Protein AF-A0A7K4CYX1-F1 (afdb_monomer)

Secondary structure (DSSP, 8-state):
--HHHHHHHHHHHT---TT---EEEEESSSSEEEE--BTTB--SSGGG--EEEESEEE-------TTPPBPSS-THHHHHHHHH---EEEEETT-HHHHHHHHHH---SSEEEE---

pLDDT: mean 71.68, std 12.9, range [46.84, 86.69]

Structure (mmCIF, N/CA/C/O backbone):
data_AF-A0A7K4CYX1-F1
#
_entry.id   AF-A0A7K4CYX1-F1
#
loop_
_atom_site.group_PDB
_atom_site.id
_atom_site.type_symbol
_atom_site.label_atom_id
_atom_site.label_alt_id
_atom_site.label_comp_id
_atom_site.label_asym_id
_atom_site.label_entity_id
_atom_site.label_seq_id
_atom_site.pdbx_PDB_ins_code
_atom_site.Cartn_x
_atom_site.Cartn_y
_atom_site.Cartn_z
_atom_site.occupancy
_atom_site.B_iso_or_equiv
_atom_site.auth_seq_id
_atom_site.auth_comp_id
_atom_site.auth_asym_id
_atom_site.auth_atom_id
_atom_site.pdbx_PDB_model_num
ATOM 1 N N . MET A 1 1 ? 6.826 16.654 -6.140 1.00 47.06 1 MET A N 1
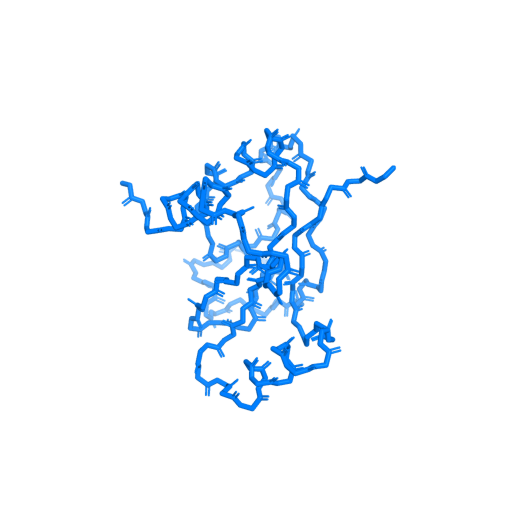ATOM 2 C CA . MET A 1 1 ? 6.098 16.003 -5.034 1.00 47.06 1 MET A CA 1
ATOM 3 C C . MET A 1 1 ? 5.031 15.119 -5.644 1.00 47.06 1 MET A C 1
ATOM 5 O O . MET A 1 1 ? 4.266 15.594 -6.473 1.00 47.06 1 MET A O 1
ATOM 9 N N . THR A 1 2 ? 5.061 13.834 -5.334 1.00 62.41 2 THR A N 1
ATOM 10 C CA . THR A 1 2 ? 4.100 12.827 -5.799 1.00 62.41 2 THR A CA 1
ATOM 11 C C . THR A 1 2 ? 2.917 12.756 -4.836 1.00 62.41 2 THR A C 1
ATOM 13 O O . THR A 1 2 ? 3.040 13.091 -3.663 1.00 62.41 2 THR A O 1
ATOM 16 N N . SER A 1 3 ? 1.758 12.328 -5.335 1.00 78.44 3 SER A N 1
ATOM 17 C CA . SER A 1 3 ? 0.518 12.244 -4.549 1.00 78.44 3 SER A CA 1
ATOM 18 C C . SER A 1 3 ? 0.605 11.273 -3.360 1.00 78.44 3 SER A C 1
ATOM 20 O O . SER A 1 3 ? -0.175 11.401 -2.419 1.00 78.44 3 SER A O 1
ATOM 22 N N . ASP A 1 4 ? 1.520 10.299 -3.386 1.00 83.06 4 ASP A N 1
ATOM 23 C CA . ASP A 1 4 ? 1.488 9.155 -2.465 1.00 83.06 4 ASP A CA 1
ATOM 24 C C . ASP A 1 4 ? 1.983 9.499 -1.066 1.00 83.06 4 ASP A C 1
ATOM 26 O O . ASP A 1 4 ? 1.274 9.239 -0.099 1.00 83.06 4 ASP A O 1
ATOM 30 N N . SER A 1 5 ? 3.151 10.134 -0.954 1.00 82.38 5 SER A N 1
ATOM 31 C CA . SER A 1 5 ? 3.707 10.586 0.328 1.00 82.38 5 SER A CA 1
ATOM 32 C C . SER A 1 5 ? 2.786 11.556 1.068 1.00 82.38 5 SER A C 1
ATOM 34 O O . SER A 1 5 ? 2.629 11.442 2.282 1.00 82.38 5 SER A O 1
ATOM 36 N N . ILE A 1 6 ? 2.112 12.460 0.348 1.00 84.00 6 ILE A N 1
ATOM 37 C CA . ILE A 1 6 ? 1.112 13.366 0.938 1.00 84.00 6 ILE A CA 1
ATOM 38 C C . ILE A 1 6 ? -0.112 12.576 1.414 1.00 84.00 6 ILE A C 1
ATOM 40 O O . ILE A 1 6 ? -0.565 12.776 2.538 1.00 84.00 6 ILE A O 1
ATOM 44 N N . THR A 1 7 ? -0.625 11.657 0.589 1.00 85.31 7 THR A N 1
ATOM 45 C CA . THR A 1 7 ? -1.778 10.810 0.946 1.00 85.31 7 THR A CA 1
ATOM 46 C C . THR A 1 7 ? -1.477 9.971 2.181 1.00 85.31 7 THR A C 1
ATOM 48 O O . THR A 1 7 ? -2.305 9.891 3.080 1.00 85.31 7 THR A O 1
ATOM 51 N N . TYR A 1 8 ? -0.286 9.379 2.251 1.00 85.81 8 TYR A N 1
ATOM 52 C CA . TYR A 1 8 ? 0.149 8.591 3.395 1.00 85.81 8 TYR A CA 1
ATOM 53 C C . TYR A 1 8 ? 0.279 9.447 4.656 1.00 85.81 8 TYR A C 1
ATOM 55 O O . TYR A 1 8 ? -0.313 9.106 5.674 1.00 85.81 8 TYR A O 1
ATOM 63 N N . ALA A 1 9 ? 0.994 10.576 4.590 1.00 83.94 9 ALA A N 1
ATOM 64 C CA . ALA A 1 9 ? 1.166 11.462 5.741 1.00 83.94 9 ALA A CA 1
ATOM 65 C C . ALA A 1 9 ? -0.183 11.978 6.263 1.00 83.94 9 ALA A C 1
ATOM 67 O O . ALA A 1 9 ? -0.416 11.993 7.470 1.00 83.94 9 ALA A O 1
ATOM 68 N N . LEU A 1 10 ? -1.096 12.333 5.355 1.00 85.31 10 LEU A N 1
ATOM 69 C CA . LEU A 1 10 ? -2.446 12.743 5.715 1.00 85.31 10 LEU A CA 1
ATOM 70 C C . LEU A 1 10 ? -3.243 11.580 6.315 1.00 85.31 10 LEU A C 1
ATOM 72 O O . LEU A 1 10 ? -3.901 11.773 7.325 1.00 85.31 10 LEU A O 1
ATOM 76 N N . ALA A 1 11 ? -3.165 10.377 5.746 1.00 83.44 11 ALA A N 1
ATOM 77 C CA . ALA A 1 11 ? -3.863 9.208 6.275 1.00 83.44 11 ALA A CA 1
ATOM 78 C C . ALA A 1 11 ? -3.371 8.824 7.678 1.00 83.44 11 ALA A C 1
ATOM 80 O O . ALA A 1 11 ? -4.188 8.487 8.526 1.00 83.44 11 ALA A O 1
ATOM 81 N N . VAL A 1 12 ? -2.064 8.935 7.945 1.00 81.25 12 VAL A N 1
ATOM 82 C CA . VAL A 1 12 ? -1.501 8.767 9.292 1.00 81.25 12 VAL A CA 1
ATOM 83 C C . VAL A 1 12 ? -1.998 9.868 10.232 1.00 81.25 12 VAL A C 1
ATOM 85 O O . VAL A 1 12 ? -2.436 9.571 11.338 1.00 81.25 12 VAL A O 1
ATOM 88 N N . ALA A 1 13 ? -1.965 11.132 9.803 1.00 77.31 13 ALA A N 1
ATOM 89 C CA . ALA A 1 13 ? -2.410 12.259 10.626 1.00 77.31 13 ALA A CA 1
ATOM 90 C C . ALA A 1 13 ? -3.921 12.226 10.921 1.00 77.31 13 ALA A C 1
ATOM 92 O O . ALA A 1 13 ? -4.355 12.653 11.987 1.00 77.31 13 ALA A O 1
ATOM 93 N N . LEU A 1 14 ? -4.716 11.711 9.980 1.00 76.06 14 LEU A N 1
ATOM 94 C CA . LEU A 1 14 ? -6.163 11.541 10.088 1.00 76.06 14 LEU A CA 1
ATOM 95 C C . LEU A 1 14 ? -6.568 10.209 10.731 1.00 76.06 14 LEU A C 1
ATOM 97 O O . LEU A 1 14 ? -7.769 9.964 10.834 1.00 76.06 14 LEU A O 1
ATOM 101 N N . ALA A 1 15 ? -5.623 9.359 11.154 1.00 64.81 15 ALA A N 1
ATOM 102 C CA . ALA A 1 15 ? -5.869 8.038 11.745 1.00 64.81 15 ALA A CA 1
ATOM 103 C C . ALA A 1 15 ? -6.501 8.102 13.156 1.00 64.81 15 ALA A C 1
ATOM 105 O O . ALA A 1 15 ? -6.042 7.461 14.099 1.00 64.81 15 ALA A O 1
ATOM 106 N N . CYS A 1 16 ? -7.590 8.857 13.285 1.00 52.31 16 CYS A N 1
ATOM 107 C CA . CYS A 1 16 ? -8.479 8.920 14.434 1.00 52.31 16 CYS A CA 1
ATOM 108 C C . CYS A 1 16 ? -9.724 8.026 14.275 1.00 52.31 16 CYS A C 1
ATOM 110 O O . CYS A 1 16 ? -10.594 8.084 15.141 1.00 52.31 16 CYS A O 1
ATOM 112 N N . ASP A 1 17 ? -9.836 7.201 13.223 1.00 55.69 17 ASP A N 1
ATOM 113 C CA . ASP A 1 17 ? -10.957 6.260 13.084 1.00 55.69 17 ASP A CA 1
ATOM 114 C C . ASP A 1 17 ? -10.526 4.795 13.317 1.00 55.69 17 ASP A C 1
ATOM 116 O O . ASP A 1 17 ? -9.926 4.170 12.433 1.00 55.69 17 ASP A O 1
ATOM 120 N N . PRO A 1 18 ? -10.836 4.205 14.488 1.00 58.00 18 PRO A N 1
ATOM 121 C CA . PRO A 1 18 ? -10.544 2.802 14.775 1.00 58.00 18 PRO A CA 1
ATOM 122 C C . PRO A 1 18 ? -11.308 1.815 13.874 1.00 58.00 18 PRO A C 1
ATOM 124 O O . PRO A 1 18 ? -10.936 0.641 13.829 1.00 58.00 18 PRO A O 1
ATOM 127 N N . ALA A 1 19 ? -12.340 2.253 13.138 1.00 52.75 19 ALA A N 1
ATOM 128 C CA . ALA A 1 19 ? -13.068 1.412 12.187 1.00 52.75 19 ALA A CA 1
ATOM 129 C C . ALA A 1 19 ? -12.288 1.167 10.883 1.00 52.75 19 ALA A C 1
ATOM 131 O O . ALA A 1 19 ? -12.511 0.154 10.219 1.00 52.75 19 ALA A O 1
ATOM 132 N N . PHE A 1 20 ? -11.346 2.049 10.530 1.00 56.59 20 PHE A N 1
ATOM 133 C CA . PHE A 1 20 ? -10.543 1.942 9.309 1.00 56.59 20 PHE A CA 1
ATOM 134 C C . PHE A 1 20 ? -9.045 2.174 9.576 1.00 56.59 20 PHE A C 1
ATOM 136 O O . PHE A 1 20 ? -8.456 3.142 9.097 1.00 56.59 20 PHE A O 1
ATOM 143 N N . PRO A 1 21 ? -8.360 1.244 10.268 1.00 65.69 21 PRO A N 1
ATOM 144 C CA . PRO A 1 21 ? -6.952 1.398 10.646 1.00 65.69 21 PRO A CA 1
ATOM 145 C C . PRO A 1 21 ? -5.970 1.152 9.480 1.00 65.69 21 PRO A C 1
ATOM 147 O O . PRO A 1 21 ? -4.826 0.763 9.701 1.00 65.69 21 PRO A O 1
ATOM 150 N N . ARG A 1 22 ? -6.409 1.260 8.218 1.00 75.06 22 ARG A N 1
ATOM 151 C CA . ARG A 1 22 ? -5.659 0.776 7.047 1.00 75.06 22 ARG A CA 1
ATOM 152 C C . ARG A 1 22 ? -5.461 1.87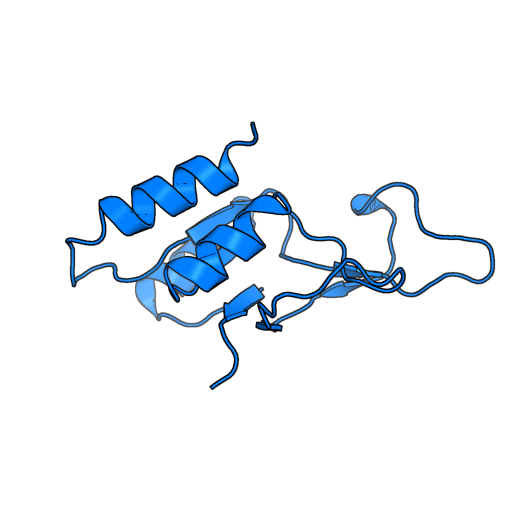0 6.008 1.00 75.06 22 ARG A C 1
ATOM 154 O O . ARG A 1 22 ? -6.426 2.391 5.462 1.00 75.06 22 ARG A O 1
ATOM 161 N N . ILE A 1 23 ? -4.205 2.120 5.648 1.00 82.69 23 ILE A N 1
ATOM 162 C CA . ILE A 1 23 ? -3.846 3.031 4.558 1.00 82.69 23 ILE A CA 1
ATOM 163 C C . ILE A 1 23 ? -3.828 2.250 3.239 1.00 82.69 23 ILE A C 1
ATOM 165 O O . ILE A 1 23 ? -3.090 1.272 3.098 1.00 82.69 23 ILE A O 1
ATOM 169 N N . ILE A 1 24 ? -4.634 2.669 2.261 1.00 84.19 24 ILE A N 1
ATOM 170 C CA . ILE A 1 24 ? -4.761 2.000 0.957 1.00 84.19 24 ILE A CA 1
ATOM 171 C C . ILE A 1 24 ? -4.346 2.966 -0.152 1.00 84.19 24 ILE A C 1
ATOM 173 O O . ILE A 1 24 ? -4.949 4.019 -0.336 1.00 84.19 24 ILE A O 1
ATOM 177 N N . LEU A 1 25 ? -3.337 2.578 -0.929 1.00 86.38 25 LEU A N 1
ATOM 178 C CA . LEU A 1 25 ? -2.896 3.279 -2.127 1.00 86.38 25 LEU A CA 1
ATOM 179 C C . LEU A 1 25 ? -3.496 2.609 -3.364 1.00 86.38 25 LEU A C 1
ATOM 181 O O . LEU A 1 25 ? -3.137 1.487 -3.733 1.00 86.38 25 LEU A O 1
ATOM 185 N N . LEU A 1 26 ? -4.399 3.328 -4.023 1.00 86.38 26 LEU A N 1
ATOM 186 C CA . LEU A 1 26 ? -5.011 2.916 -5.279 1.00 86.38 26 LEU A CA 1
ATOM 187 C C . LEU A 1 26 ? -4.078 3.237 -6.455 1.00 86.38 26 LEU A C 1
ATOM 189 O O . LEU A 1 26 ? -3.732 4.394 -6.690 1.00 86.38 26 LEU A O 1
ATOM 193 N N . LYS A 1 27 ? -3.665 2.209 -7.200 1.00 86.69 27 LYS A N 1
ATOM 194 C CA . LYS A 1 27 ? -2.708 2.287 -8.318 1.00 86.69 27 LYS A CA 1
ATOM 195 C C . LYS A 1 27 ? -3.282 1.674 -9.587 1.00 86.69 27 LYS A C 1
ATOM 197 O O . LYS A 1 27 ? -4.252 0.937 -9.531 1.00 86.69 27 LYS A O 1
ATOM 202 N N . ASP A 1 28 ? -2.703 1.969 -10.744 1.00 85.31 28 ASP A N 1
ATOM 203 C CA . ASP A 1 28 ? -3.078 1.337 -12.018 1.00 85.31 28 ASP A CA 1
ATOM 204 C C . ASP A 1 28 ? -2.322 0.016 -12.279 1.00 85.31 28 ASP A C 1
ATOM 206 O O . ASP A 1 28 ? -2.412 -0.556 -13.367 1.00 85.31 28 ASP A O 1
ATOM 210 N N . VAL A 1 29 ? -1.590 -0.473 -11.272 1.00 81.75 29 VAL A N 1
ATOM 211 C CA . VAL A 1 29 ? -0.817 -1.719 -11.279 1.00 81.75 29 VAL A CA 1
ATOM 212 C C . VAL A 1 29 ? -1.173 -2.593 -10.078 1.00 81.75 29 VAL A C 1
ATOM 214 O O . VAL A 1 29 ? -1.586 -2.096 -9.033 1.00 81.75 29 VAL A O 1
ATOM 217 N N . ASP A 1 30 ? -0.944 -3.900 -10.204 1.00 78.56 30 ASP A N 1
ATOM 218 C CA . ASP A 1 30 ? -1.248 -4.902 -9.169 1.00 78.56 30 ASP A CA 1
ATOM 219 C C . ASP A 1 30 ? -0.255 -4.914 -7.988 1.00 78.56 30 ASP A C 1
ATOM 221 O O . ASP A 1 30 ? -0.334 -5.786 -7.132 1.00 78.56 30 ASP A O 1
ATOM 225 N N . GLY A 1 31 ? 0.699 -3.982 -7.919 1.00 80.38 31 GLY A N 1
ATOM 226 C CA . GLY A 1 31 ? 1.648 -3.873 -6.809 1.00 80.38 31 GLY A CA 1
ATOM 227 C C . GLY A 1 31 ? 3.084 -3.624 -7.258 1.00 80.38 31 GLY A C 1
ATOM 228 O O . GLY A 1 31 ? 3.338 -3.165 -8.371 1.00 80.38 31 GLY A O 1
ATOM 229 N N . ALA A 1 32 ? 4.035 -3.915 -6.370 1.00 78.94 32 ALA A N 1
ATOM 230 C CA . ALA A 1 32 ? 5.456 -3.834 -6.690 1.00 78.94 32 ALA A CA 1
ATOM 231 C C . ALA A 1 32 ? 5.915 -5.070 -7.472 1.00 78.94 32 ALA A C 1
ATOM 233 O O . ALA A 1 32 ? 5.479 -6.194 -7.210 1.00 78.94 32 ALA A O 1
ATOM 234 N N . LEU A 1 33 ? 6.835 -4.863 -8.413 1.00 74.94 33 LEU A N 1
ATOM 235 C CA . LEU A 1 33 ? 7.368 -5.921 -9.266 1.00 74.94 33 LEU A CA 1
ATOM 236 C C . LEU A 1 33 ? 8.850 -6.116 -8.984 1.00 74.94 33 LEU A C 1
ATOM 238 O O . LEU A 1 33 ? 9.644 -5.185 -9.097 1.00 74.94 33 LEU A O 1
ATOM 242 N N . ARG A 1 34 ? 9.251 -7.350 -8.673 1.00 74.81 34 ARG A N 1
ATOM 243 C CA . ARG A 1 34 ? 10.658 -7.736 -8.724 1.00 74.81 34 ARG A CA 1
ATOM 244 C C . ARG A 1 34 ? 10.995 -8.079 -10.163 1.00 74.81 34 ARG A C 1
ATOM 246 O O . ARG A 1 34 ? 10.569 -9.114 -10.673 1.00 74.81 34 ARG A O 1
ATOM 253 N N . VAL A 1 35 ? 11.738 -7.194 -10.806 1.00 69.56 35 VAL A N 1
ATOM 254 C CA . VAL A 1 35 ? 12.206 -7.389 -12.173 1.00 69.56 35 VAL A CA 1
ATOM 255 C C . VAL A 1 35 ? 13.404 -8.329 -12.160 1.00 69.56 35 VAL A C 1
ATOM 257 O O . VAL A 1 35 ? 14.378 -8.086 -11.449 1.00 69.56 35 VAL A O 1
ATOM 260 N N . HIS A 1 36 ? 13.345 -9.398 -12.952 1.00 61.59 36 HIS A N 1
ATOM 261 C CA . HIS A 1 36 ? 14.514 -10.242 -13.182 1.00 61.59 36 HIS A CA 1
ATOM 262 C C . HIS A 1 36 ? 15.387 -9.575 -14.239 1.00 61.59 36 HIS A C 1
ATOM 264 O O . HIS A 1 36 ? 14.884 -9.175 -15.289 1.00 61.59 36 HIS A O 1
ATOM 270 N N . ALA A 1 37 ? 16.687 -9.434 -13.972 1.00 54.91 37 ALA A N 1
ATOM 271 C CA . ALA A 1 37 ? 17.616 -8.918 -14.967 1.00 54.91 37 ALA A CA 1
ATOM 272 C C . ALA A 1 37 ? 17.598 -9.846 -16.192 1.00 54.91 37 ALA A C 1
ATOM 274 O O . ALA A 1 37 ? 18.043 -10.992 -16.127 1.00 54.91 37 ALA A O 1
ATOM 275 N N . THR A 1 38 ? 17.072 -9.371 -17.318 1.00 52.31 38 THR A N 1
ATOM 276 C CA . THR A 1 38 ? 17.262 -10.050 -18.599 1.00 52.31 38 THR A CA 1
ATOM 277 C C . THR A 1 38 ? 18.724 -9.908 -19.010 1.00 52.31 38 THR A C 1
ATOM 279 O O . THR A 1 38 ? 19.313 -8.838 -18.841 1.00 52.31 38 THR A O 1
ATOM 282 N N . ARG A 1 39 ? 19.327 -10.982 -19.541 1.00 46.84 39 ARG A N 1
ATOM 283 C CA . ARG A 1 39 ? 20.689 -10.986 -20.105 1.00 46.84 39 ARG A CA 1
ATOM 284 C C . ARG A 1 39 ? 20.752 -9.888 -21.188 1.00 46.84 39 ARG A C 1
ATOM 286 O O . ARG A 1 39 ? 20.264 -10.106 -22.288 1.00 46.84 39 ARG A O 1
ATOM 293 N N . GLY A 1 40 ? 21.244 -8.691 -20.847 1.00 50.56 40 GLY A N 1
ATOM 294 C CA . GLY A 1 40 ? 21.267 -7.524 -21.746 1.00 50.56 40 GLY A CA 1
ATOM 295 C C . GLY A 1 40 ? 20.772 -6.181 -21.181 1.00 50.56 40 GLY A C 1
ATOM 296 O O . GLY A 1 40 ? 20.946 -5.173 -21.857 1.00 50.56 40 GLY A O 1
ATOM 297 N N . GLY A 1 41 ? 20.210 -6.113 -19.966 1.00 52.91 41 GLY A N 1
ATOM 298 C CA . GLY A 1 41 ? 19.925 -4.826 -19.305 1.00 52.91 41 GLY A CA 1
ATOM 299 C C . GLY A 1 41 ? 18.645 -4.779 -18.466 1.00 52.91 41 GLY A C 1
ATOM 300 O O . GLY A 1 41 ? 17.806 -5.679 -18.533 1.00 52.91 41 GLY A O 1
ATOM 301 N N . LEU A 1 42 ? 18.519 -3.712 -17.665 1.00 51.28 42 LEU A N 1
ATOM 302 C CA . LEU A 1 42 ? 17.325 -3.382 -16.877 1.00 51.28 42 LEU A CA 1
ATOM 303 C C . LEU A 1 42 ? 16.221 -2.837 -17.807 1.00 51.28 42 LEU A C 1
ATOM 305 O O . LEU A 1 42 ? 16.501 -1.950 -18.618 1.00 51.28 42 LEU A O 1
ATOM 309 N N . PRO A 1 43 ? 14.972 -3.325 -17.719 1.00 49.28 43 PRO A N 1
ATOM 310 C CA . PRO A 1 43 ? 13.879 -2.813 -18.536 1.00 49.28 43 PRO A CA 1
ATOM 311 C C . PRO A 1 43 ? 13.599 -1.340 -18.218 1.00 49.28 43 PRO A C 1
ATOM 313 O O . PRO A 1 43 ? 13.527 -0.929 -17.063 1.00 49.28 43 PRO A O 1
ATOM 316 N N . ARG A 1 44 ? 13.424 -0.542 -19.277 1.00 48.09 44 ARG A N 1
ATOM 317 C CA . ARG A 1 44 ? 13.242 0.919 -19.207 1.00 48.09 44 ARG A CA 1
ATOM 318 C C . ARG A 1 44 ? 11.867 1.357 -18.677 1.00 48.09 44 ARG A C 1
ATOM 320 O O . ARG A 1 44 ? 11.688 2.540 -18.402 1.00 48.09 44 ARG A O 1
ATOM 327 N N . ARG A 1 45 ? 10.888 0.447 -18.567 1.00 47.12 45 ARG A N 1
ATOM 328 C CA . ARG A 1 45 ? 9.515 0.717 -18.094 1.00 47.12 45 ARG A CA 1
ATOM 329 C C . ARG A 1 45 ? 8.962 -0.487 -17.329 1.00 47.12 45 ARG A C 1
ATOM 331 O O . ARG A 1 45 ? 9.149 -1.620 -17.765 1.00 47.12 45 ARG A O 1
ATOM 338 N N . SER A 1 46 ? 8.232 -0.249 -16.232 1.00 49.62 46 SER A N 1
ATOM 339 C CA . SER A 1 46 ? 7.639 -1.328 -15.415 1.00 49.62 46 SER A CA 1
ATOM 340 C C . SER A 1 46 ? 6.638 -2.191 -16.195 1.00 49.62 46 SER A C 1
ATOM 342 O O . SER A 1 46 ? 6.504 -3.374 -15.904 1.00 49.62 46 SER A O 1
ATOM 344 N N . ARG A 1 47 ? 5.991 -1.619 -17.224 1.00 50.66 47 ARG A N 1
ATOM 345 C CA . ARG A 1 47 ? 5.025 -2.309 -18.096 1.00 50.66 47 ARG A CA 1
ATOM 346 C C . ARG A 1 47 ? 5.641 -3.416 -18.955 1.00 50.66 47 ARG A C 1
ATOM 348 O O . ARG A 1 47 ? 4.945 -4.370 -19.275 1.00 50.66 47 ARG A O 1
ATOM 355 N N . ASP A 1 48 ? 6.925 -3.292 -19.287 1.00 48.69 48 ASP A N 1
ATOM 356 C CA . ASP A 1 48 ? 7.643 -4.216 -20.178 1.00 48.69 48 ASP A CA 1
ATOM 357 C C . ASP A 1 48 ? 8.485 -5.241 -19.399 1.00 48.69 48 ASP A C 1
ATOM 359 O O . ASP A 1 48 ? 9.092 -6.150 -19.970 1.00 48.69 48 ASP A O 1
ATOM 363 N N . ALA A 1 49 ? 8.546 -5.103 -18.074 1.00 54.12 49 ALA A N 1
ATOM 364 C CA . ALA A 1 49 ? 9.340 -5.963 -17.224 1.00 54.12 49 ALA A CA 1
ATOM 365 C C . ALA A 1 49 ? 8.608 -7.286 -16.954 1.00 54.12 49 ALA A C 1
ATOM 367 O O . ALA A 1 49 ? 7.607 -7.325 -16.239 1.00 54.12 49 ALA A O 1
ATOM 368 N N . ARG A 1 50 ? 9.150 -8.405 -17.456 1.00 60.22 50 ARG A N 1
ATOM 369 C CA . ARG A 1 50 ? 8.800 -9.730 -16.920 1.00 60.22 50 ARG A CA 1
ATOM 370 C C . ARG A 1 50 ? 9.307 -9.797 -15.479 1.00 60.22 50 ARG A C 1
ATOM 372 O O . ARG A 1 50 ? 10.499 -9.969 -15.233 1.00 60.22 50 ARG A O 1
ATOM 379 N N . GLY A 1 51 ? 8.399 -9.601 -14.532 1.00 66.62 51 GLY A N 1
ATOM 380 C CA . GLY A 1 51 ? 8.702 -9.543 -13.109 1.00 66.62 51 GLY A CA 1
ATOM 381 C C . GLY A 1 51 ? 7.770 -10.421 -12.292 1.00 66.62 51 GLY A C 1
ATOM 382 O O . GLY A 1 51 ? 6.694 -10.816 -12.737 1.00 66.62 51 GLY A O 1
ATOM 383 N N . THR A 1 52 ? 8.192 -10.736 -11.076 1.00 73.06 52 THR A N 1
ATOM 384 C CA . THR A 1 52 ? 7.351 -11.435 -10.103 1.00 73.06 52 THR A CA 1
ATOM 385 C C . THR A 1 52 ? 6.717 -10.404 -9.177 1.00 73.06 52 THR A C 1
ATOM 387 O O . THR A 1 52 ? 7.423 -9.555 -8.629 1.00 73.06 52 THR A O 1
ATOM 390 N N . LEU A 1 53 ? 5.395 -10.474 -8.996 1.00 74.50 53 LEU A N 1
ATOM 391 C CA . LEU A 1 53 ? 4.685 -9.638 -8.027 1.00 74.50 53 LEU A CA 1
ATOM 392 C C . LEU A 1 53 ? 5.245 -9.863 -6.622 1.00 74.50 53 LEU A C 1
ATOM 394 O O . LEU A 1 53 ? 5.365 -10.995 -6.147 1.00 74.50 53 LEU A O 1
ATOM 398 N N . VAL A 1 54 ? 5.585 -8.766 -5.954 1.00 78.25 54 VAL A N 1
ATOM 399 C CA . VAL A 1 54 ? 6.051 -8.776 -4.572 1.00 78.25 54 VAL A CA 1
ATOM 400 C C . VAL A 1 54 ? 4.831 -8.695 -3.668 1.00 78.25 54 VAL A C 1
ATOM 402 O O . VAL A 1 54 ? 4.167 -7.667 -3.618 1.00 78.25 54 VAL A O 1
ATOM 405 N N . ARG A 1 55 ? 4.553 -9.776 -2.932 1.00 77.06 55 ARG A N 1
ATOM 406 C CA . ARG A 1 55 ? 3.405 -9.821 -2.012 1.00 77.06 55 ARG A CA 1
ATOM 407 C C . ARG A 1 55 ? 3.606 -9.040 -0.719 1.00 77.06 55 ARG A C 1
ATOM 409 O O . ARG A 1 55 ? 2.647 -8.580 -0.108 1.00 77.06 55 ARG A O 1
ATOM 416 N N . ARG A 1 56 ? 4.857 -8.905 -0.286 1.00 78.94 56 ARG A N 1
ATOM 417 C CA . ARG A 1 56 ? 5.224 -8.229 0.957 1.00 78.94 56 ARG A CA 1
ATOM 418 C C . ARG A 1 56 ? 6.504 -7.436 0.740 1.00 78.94 56 ARG A C 1
ATOM 420 O O . ARG A 1 56 ? 7.527 -8.012 0.371 1.00 78.94 56 ARG A O 1
ATOM 427 N N . IL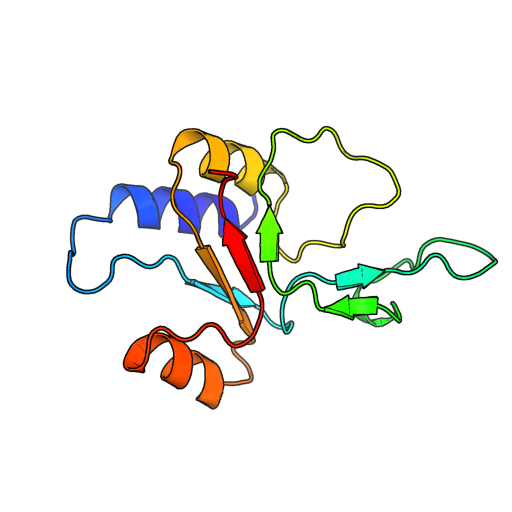E A 1 57 ? 6.436 -6.131 0.959 1.00 77.69 57 ILE A N 1
ATOM 428 C CA . ILE A 1 57 ? 7.587 -5.234 0.972 1.00 77.69 57 ILE A CA 1
ATOM 429 C C . ILE A 1 57 ? 7.990 -5.073 2.431 1.00 77.69 57 ILE A C 1
ATOM 431 O O . ILE A 1 57 ? 7.207 -4.600 3.250 1.00 77.69 57 ILE A O 1
ATOM 435 N N . LEU A 1 58 ? 9.208 -5.494 2.761 1.00 75.94 58 LEU A N 1
ATOM 436 C CA . LEU A 1 58 ? 9.813 -5.146 4.039 1.00 75.94 58 LEU A CA 1
ATOM 437 C C . LEU A 1 58 ? 10.410 -3.752 3.884 1.00 75.94 58 LEU A C 1
ATOM 439 O O . LEU A 1 58 ? 11.429 -3.593 3.210 1.00 75.94 58 LEU A O 1
ATOM 443 N N . VAL A 1 59 ? 9.756 -2.761 4.481 1.00 72.81 59 VAL A N 1
ATOM 444 C CA . VAL A 1 59 ? 10.289 -1.407 4.590 1.00 72.81 59 VAL A CA 1
ATOM 445 C C . VAL A 1 59 ? 11.410 -1.483 5.616 1.00 72.81 59 VAL A C 1
ATOM 447 O O . VAL A 1 59 ? 11.204 -1.650 6.813 1.00 72.81 59 VAL A O 1
ATOM 450 N N . ARG A 1 60 ? 12.631 -1.495 5.102 1.00 67.88 60 ARG A N 1
ATOM 451 C CA . ARG A 1 60 ? 13.851 -1.273 5.869 1.00 67.88 60 ARG A CA 1
ATOM 452 C C . ARG A 1 60 ? 14.433 0.028 5.341 1.00 67.88 60 ARG A C 1
ATOM 454 O O . ARG A 1 60 ? 14.255 0.302 4.152 1.00 67.88 60 ARG A O 1
ATOM 461 N N . SER A 1 61 ? 15.179 0.749 6.168 1.00 53.31 61 SER A N 1
ATOM 462 C CA . SER A 1 61 ? 16.114 1.807 5.766 1.00 53.31 61 SER A CA 1
ATOM 463 C C . SER A 1 61 ? 17.165 1.238 4.800 1.00 53.31 61 SER A C 1
ATOM 465 O O . SER A 1 61 ? 18.323 0.994 5.131 1.00 53.31 61 SER A O 1
ATOM 467 N N . GLN A 1 62 ? 16.759 0.907 3.576 1.00 51.41 62 GLN A N 1
ATOM 468 C CA . GLN A 1 62 ? 17.635 0.396 2.539 1.00 51.41 62 GLN A CA 1
ATOM 469 C C . GLN A 1 62 ? 17.962 1.536 1.595 1.00 51.41 62 GLN A C 1
ATOM 471 O O . GLN A 1 62 ? 17.137 1.967 0.795 1.00 51.41 62 GLN A O 1
ATOM 476 N N . ARG A 1 63 ? 19.230 1.956 1.648 1.00 50.50 63 ARG A N 1
ATOM 477 C CA . ARG A 1 63 ? 19.892 2.589 0.505 1.00 50.50 63 ARG A CA 1
ATOM 478 C C . ARG A 1 63 ? 19.607 1.753 -0.752 1.00 50.50 63 ARG A C 1
ATOM 480 O O . ARG A 1 63 ? 19.690 0.520 -0.663 1.00 50.50 63 ARG A O 1
ATOM 487 N N . PRO A 1 64 ? 19.317 2.375 -1.906 1.00 47.38 64 PRO A N 1
ATOM 488 C CA . PRO A 1 64 ? 18.932 1.635 -3.096 1.00 47.38 64 PRO A CA 1
ATOM 489 C C . PRO A 1 64 ? 20.045 0.657 -3.494 1.00 47.38 64 PRO A C 1
ATOM 491 O O . PRO A 1 64 ? 21.157 1.067 -3.825 1.00 47.38 64 PRO A O 1
ATOM 494 N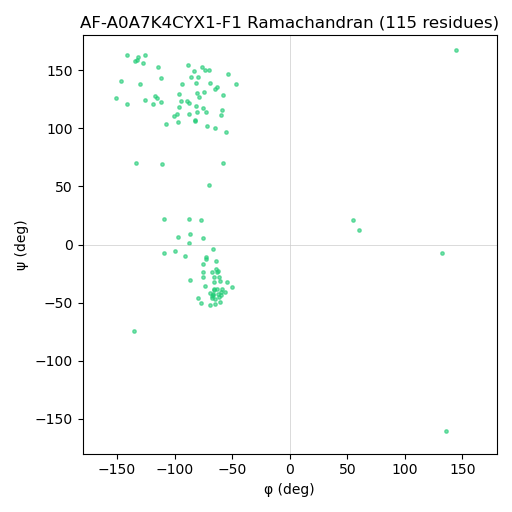 N . ARG A 1 65 ? 19.776 -0.653 -3.446 1.00 54.62 65 ARG A N 1
ATOM 495 C CA . ARG A 1 65 ? 20.616 -1.653 -4.119 1.00 54.62 65 ARG A CA 1
ATOM 496 C C . ARG A 1 65 ? 20.139 -1.783 -5.570 1.00 54.62 65 ARG A C 1
ATOM 498 O O . ARG A 1 65 ? 18.933 -1.768 -5.806 1.00 54.62 65 ARG A O 1
ATOM 505 N N . PRO A 1 66 ? 21.037 -2.001 -6.542 1.00 50.25 66 PRO A N 1
ATOM 506 C CA . PRO A 1 66 ? 20.695 -2.010 -7.971 1.00 50.25 66 PRO A CA 1
ATOM 507 C C . PRO A 1 66 ? 19.774 -3.165 -8.420 1.00 50.25 66 PRO A C 1
ATOM 509 O O . PRO A 1 66 ? 19.365 -3.199 -9.574 1.00 50.25 66 PRO A O 1
ATOM 512 N N . ALA A 1 67 ? 19.422 -4.099 -7.527 1.00 54.81 67 ALA A N 1
ATOM 513 C CA . ALA A 1 67 ? 18.525 -5.229 -7.795 1.00 54.81 67 ALA A CA 1
ATOM 514 C C . ALA A 1 67 ? 17.152 -5.101 -7.097 1.00 54.81 67 ALA A C 1
ATOM 516 O O . ALA A 1 67 ? 16.503 -6.111 -6.811 1.00 54.81 67 ALA A O 1
ATOM 517 N N . LEU A 1 68 ? 16.737 -3.884 -6.733 1.00 62.56 68 LEU A N 1
ATOM 518 C CA . LEU A 1 68 ? 15.489 -3.677 -6.002 1.00 62.56 68 LEU A CA 1
ATOM 519 C C . LEU A 1 68 ? 14.241 -3.805 -6.897 1.00 62.56 68 LEU A C 1
ATOM 521 O O . LEU A 1 68 ? 14.306 -3.565 -8.105 1.00 62.56 68 LEU A O 1
ATOM 525 N N . PRO A 1 69 ? 13.094 -4.190 -6.304 1.00 63.84 69 PRO A N 1
ATOM 526 C CA . PRO A 1 69 ? 11.802 -4.129 -6.971 1.00 63.84 69 PRO A CA 1
ATOM 527 C C . PRO A 1 69 ? 11.523 -2.731 -7.522 1.00 63.84 69 PRO A C 1
ATOM 529 O O . PRO A 1 69 ? 11.876 -1.729 -6.906 1.00 63.84 69 PRO A O 1
ATOM 532 N N . THR A 1 70 ? 10.823 -2.661 -8.650 1.00 74.38 70 THR A N 1
ATOM 533 C CA . THR A 1 70 ? 10.206 -1.414 -9.095 1.00 74.38 70 THR A CA 1
ATOM 534 C C . THR A 1 70 ? 8.970 -1.163 -8.238 1.00 74.38 70 THR A C 1
ATO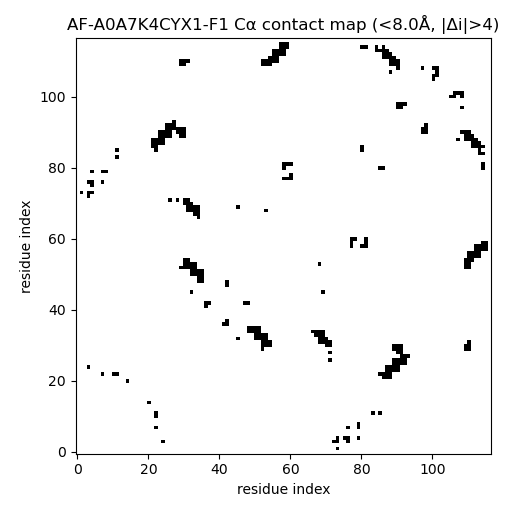M 536 O O . THR A 1 70 ? 8.031 -1.968 -8.235 1.00 74.38 70 THR A O 1
ATOM 539 N N . TYR A 1 71 ? 8.987 -0.058 -7.495 1.00 77.25 71 TYR A N 1
ATOM 540 C CA . TYR A 1 71 ? 7.895 0.353 -6.620 1.00 77.25 71 TYR A CA 1
ATOM 541 C C . TYR A 1 71 ? 6.945 1.308 -7.355 1.00 77.25 71 TYR A C 1
ATOM 543 O O . TYR A 1 71 ? 7.410 2.188 -8.078 1.00 77.25 71 TYR A O 1
ATOM 551 N N . PRO A 1 72 ? 5.619 1.167 -7.187 1.00 78.44 72 PRO A N 1
ATOM 552 C CA . PRO A 1 72 ? 4.639 2.059 -7.806 1.00 78.44 72 PRO A CA 1
ATOM 553 C C . PRO A 1 72 ? 4.341 3.301 -6.949 1.00 78.44 72 PRO A C 1
ATOM 555 O O . PRO A 1 72 ? 3.264 3.882 -7.060 1.00 78.44 72 PRO A O 1
ATOM 558 N N . PHE A 1 73 ? 5.256 3.668 -6.055 1.00 82.25 73 PHE A N 1
ATOM 559 C CA . PHE A 1 73 ? 5.152 4.794 -5.134 1.00 82.25 73 PHE A CA 1
ATOM 560 C C . PHE A 1 73 ? 6.516 5.479 -5.012 1.00 82.25 73 PHE A C 1
ATOM 562 O O . PHE A 1 73 ? 7.536 4.911 -5.408 1.00 82.25 73 PHE A O 1
ATOM 569 N N . ASP A 1 74 ? 6.530 6.702 -4.496 1.00 83.88 74 ASP A N 1
ATOM 570 C CA . ASP A 1 74 ? 7.761 7.480 -4.369 1.00 83.88 74 ASP A CA 1
ATOM 571 C C . ASP A 1 74 ? 8.693 6.993 -3.256 1.00 83.88 74 ASP A C 1
ATOM 573 O O . ASP A 1 74 ? 8.255 6.474 -2.237 1.00 83.88 74 ASP A O 1
ATOM 577 N N . GLU A 1 75 ? 10.001 7.188 -3.429 1.00 80.19 75 GLU A N 1
ATOM 578 C CA . GLU A 1 75 ? 11.001 6.723 -2.459 1.00 80.19 75 GLU A CA 1
ATOM 579 C C . GLU A 1 75 ? 10.861 7.386 -1.078 1.00 80.19 75 GLU A C 1
ATOM 581 O O . GLU A 1 75 ? 11.265 6.807 -0.070 1.00 80.19 75 GLU A O 1
ATOM 586 N N . PHE A 1 76 ? 10.250 8.571 -0.996 1.00 83.62 76 PHE A N 1
ATOM 587 C CA . PHE A 1 76 ? 10.052 9.264 0.276 1.00 83.62 76 PHE A CA 1
ATOM 588 C C . PHE A 1 76 ? 9.062 8.524 1.193 1.00 83.62 76 PHE A C 1
ATOM 590 O O . PHE A 1 76 ? 9.172 8.610 2.416 1.00 83.62 76 PHE A O 1
ATOM 597 N N . MET A 1 77 ? 8.178 7.694 0.628 1.00 83.31 77 MET A N 1
ATOM 598 C CA . MET A 1 77 ? 7.334 6.766 1.389 1.00 83.31 77 MET A CA 1
ATOM 599 C C . MET A 1 77 ? 8.131 5.839 2.311 1.00 83.31 77 MET A C 1
ATOM 601 O O . MET A 1 77 ? 7.625 5.492 3.374 1.00 83.31 77 MET A O 1
ATOM 605 N N . PHE A 1 78 ? 9.358 5.434 1.953 1.00 82.25 78 PHE A N 1
ATOM 606 C CA . PHE A 1 78 ? 10.163 4.575 2.832 1.00 82.25 78 PHE A CA 1
ATOM 607 C C . PHE A 1 78 ? 10.473 5.272 4.159 1.00 82.25 78 PHE A C 1
ATOM 609 O O . PHE A 1 78 ? 10.320 4.652 5.207 1.00 82.25 78 PHE A O 1
ATOM 616 N N . ALA A 1 79 ? 10.829 6.560 4.112 1.00 84.12 79 ALA A N 1
ATOM 617 C CA . ALA A 1 79 ? 11.104 7.355 5.304 1.00 84.12 79 ALA A CA 1
ATOM 618 C C . ALA A 1 79 ? 9.838 7.573 6.143 1.00 84.12 79 ALA A C 1
ATOM 620 O O . ALA A 1 79 ? 9.874 7.422 7.357 1.00 84.12 79 ALA A O 1
ATOM 621 N N . LEU A 1 80 ? 8.698 7.863 5.505 1.00 84.69 80 LEU A N 1
ATOM 622 C CA . LEU A 1 80 ? 7.431 8.048 6.221 1.00 84.69 80 LEU A CA 1
ATOM 623 C C . LEU A 1 80 ? 6.946 6.753 6.890 1.00 84.69 80 LEU A C 1
ATOM 625 O O . LEU A 1 80 ? 6.409 6.778 7.993 1.00 84.69 80 LEU A O 1
ATOM 629 N N . VAL A 1 81 ? 7.122 5.604 6.242 1.00 83.50 81 VAL A N 1
ATOM 630 C CA . VAL A 1 81 ? 6.691 4.318 6.809 1.00 83.50 81 VAL A CA 1
ATOM 631 C C . VAL A 1 81 ? 7.615 3.875 7.934 1.00 83.50 81 VAL A C 1
ATOM 633 O O . VAL A 1 81 ? 7.140 3.334 8.928 1.00 83.50 81 VAL A O 1
ATOM 636 N N . GLU A 1 82 ? 8.910 4.162 7.815 1.00 83.38 82 GLU A N 1
ATOM 637 C CA . GLU A 1 82 ? 9.871 3.977 8.900 1.00 83.38 82 GLU A CA 1
ATOM 638 C C . GLU A 1 82 ? 9.592 4.910 10.088 1.00 83.38 82 GLU A C 1
ATOM 640 O O . GLU A 1 82 ? 9.669 4.466 11.227 1.00 83.38 82 GLU A O 1
ATOM 645 N N . GLU A 1 83 ? 9.197 6.160 9.854 1.00 84.75 83 GLU A N 1
ATOM 646 C CA . GLU A 1 83 ? 8.870 7.106 10.929 1.00 84.75 83 GLU A CA 1
ATOM 647 C C . GLU A 1 83 ? 7.584 6.707 11.669 1.00 84.75 83 GLU A C 1
ATOM 649 O O . GLU A 1 83 ? 7.558 6.574 12.890 1.00 84.75 83 GLU A O 1
ATOM 654 N N . TYR A 1 84 ? 6.499 6.483 10.925 1.00 83.00 84 TYR A N 1
ATOM 655 C CA . TYR A 1 84 ? 5.171 6.303 11.514 1.00 83.00 84 TYR A CA 1
ATOM 656 C C . TYR A 1 84 ? 4.819 4.846 11.826 1.00 83.00 84 TYR A C 1
ATOM 658 O O . TYR A 1 84 ? 3.802 4.594 12.470 1.00 83.00 84 TYR A O 1
ATOM 666 N N . GLN A 1 85 ? 5.624 3.883 11.362 1.00 81.19 85 GLN A N 1
ATOM 667 C CA . GLN A 1 85 ? 5.435 2.441 11.576 1.00 81.19 85 GLN A CA 1
ATOM 668 C C . GLN A 1 85 ? 4.051 1.914 11.138 1.00 81.19 85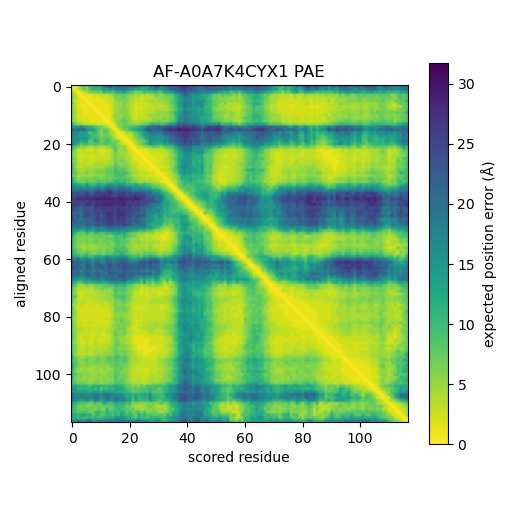 GLN A C 1
ATOM 670 O O . GLN A 1 85 ? 3.618 0.849 11.581 1.00 81.19 85 GLN A O 1
ATOM 675 N N . GLN A 1 86 ? 3.350 2.630 10.249 1.00 81.56 86 GLN A N 1
ATOM 676 C CA . GLN A 1 86 ? 2.027 2.239 9.764 1.00 81.56 86 GLN A CA 1
ATOM 677 C C . GLN A 1 86 ? 2.130 1.459 8.447 1.00 81.56 86 GLN A C 1
ATOM 679 O O . GLN A 1 86 ? 2.689 1.954 7.464 1.00 81.56 86 GLN A O 1
ATOM 684 N N . PRO A 1 87 ? 1.589 0.231 8.377 1.00 81.81 87 PRO A N 1
ATOM 685 C CA . PRO A 1 87 ? 1.570 -0.515 7.134 1.00 81.81 87 PRO A CA 1
ATOM 686 C C . PRO A 1 87 ? 0.590 0.110 6.139 1.00 81.81 87 PRO A C 1
ATOM 688 O O . PRO A 1 87 ? -0.453 0.655 6.506 1.00 81.81 87 PRO A O 1
ATOM 691 N N . PHE A 1 88 ? 0.889 -0.045 4.852 1.00 85.31 88 PHE A N 1
ATOM 692 C CA . PHE A 1 88 ? -0.022 0.348 3.781 1.00 85.31 88 PHE A CA 1
ATOM 693 C C . PHE A 1 88 ? -0.169 -0.750 2.729 1.00 85.31 88 PHE A C 1
ATOM 695 O O . PHE A 1 88 ? 0.678 -1.640 2.570 1.00 85.31 88 PHE A O 1
ATOM 702 N N . PHE A 1 89 ? -1.274 -0.670 1.997 1.00 85.31 89 PHE A N 1
ATOM 703 C CA . PHE A 1 89 ? -1.657 -1.617 0.959 1.00 85.31 89 PHE A CA 1
ATOM 704 C C . PHE A 1 89 ? -1.595 -0.955 -0.408 1.00 85.31 89 PHE A C 1
ATOM 706 O O . PHE A 1 89 ? -1.961 0.206 -0.553 1.00 85.31 89 PHE A O 1
ATOM 713 N N . ILE A 1 90 ? -1.169 -1.705 -1.421 1.00 85.38 90 ILE A N 1
ATOM 714 C CA . ILE A 1 90 ? -1.221 -1.261 -2.816 1.00 85.38 90 ILE A CA 1
ATOM 715 C C . ILE A 1 90 ? -2.250 -2.120 -3.534 1.00 85.38 90 ILE A C 1
ATOM 717 O O . ILE A 1 90 ? -2.126 -3.348 -3.551 1.00 85.38 90 ILE A O 1
ATOM 721 N N . VAL A 1 91 ? -3.258 -1.480 -4.120 1.00 84.94 91 VAL A N 1
ATOM 722 C CA . VAL A 1 91 ? -4.347 -2.166 -4.820 1.00 84.94 91 VAL A CA 1
ATOM 723 C C . VAL A 1 91 ? -4.549 -1.551 -6.192 1.00 84.94 91 VAL A C 1
ATOM 725 O O . VAL A 1 91 ? -4.544 -0.331 -6.342 1.00 84.94 91 VAL A O 1
ATOM 728 N N . ASN A 1 92 ? -4.760 -2.402 -7.194 1.00 86.00 92 ASN A N 1
ATOM 729 C CA . ASN A 1 92 ? -5.110 -1.942 -8.525 1.00 86.00 92 ASN A CA 1
ATOM 730 C C . ASN A 1 92 ? -6.555 -1.426 -8.551 1.00 86.00 92 ASN A C 1
ATOM 732 O O . ASN A 1 92 ? -7.487 -2.218 -8.414 1.00 86.00 92 ASN A O 1
ATOM 736 N N . TRP A 1 93 ? -6.767 -0.127 -8.772 1.00 85.50 93 TRP A N 1
ATOM 737 C CA . TRP A 1 93 ? -8.112 0.468 -8.791 1.00 85.50 93 TRP A CA 1
ATOM 738 C C . TRP A 1 93 ? -8.984 -0.059 -9.932 1.00 85.50 93 TRP A C 1
ATOM 740 O O . TRP A 1 93 ? -10.208 -0.014 -9.843 1.00 85.50 93 TRP A O 1
ATOM 750 N N . ARG A 1 94 ? -8.375 -0.613 -10.989 1.00 86.62 94 ARG A N 1
ATOM 751 C CA . ARG A 1 94 ? -9.106 -1.261 -12.089 1.00 86.62 94 ARG A CA 1
ATOM 752 C C . ARG A 1 94 ? -9.702 -2.613 -11.692 1.00 86.62 94 ARG A C 1
ATOM 754 O O . ARG A 1 94 ? -10.488 -3.171 -12.449 1.00 86.62 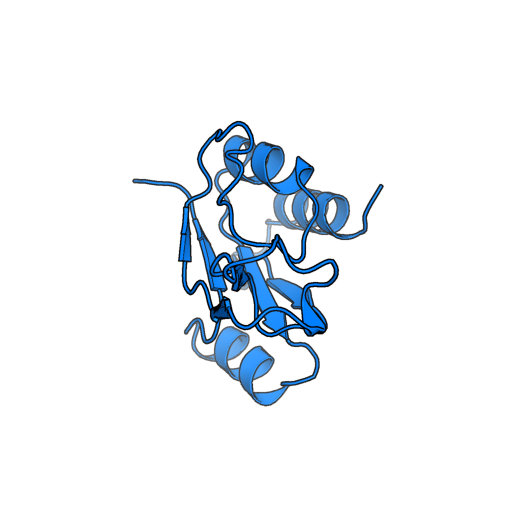94 ARG A O 1
ATOM 761 N N . ARG A 1 95 ? -9.323 -3.149 -10.529 1.00 84.19 95 ARG A N 1
ATOM 762 C CA . ARG A 1 95 ? -9.794 -4.425 -9.980 1.00 84.19 95 ARG A CA 1
ATOM 763 C C . ARG A 1 95 ? -10.663 -4.168 -8.755 1.00 84.19 95 ARG A C 1
ATOM 765 O O . ARG A 1 95 ? -10.255 -4.415 -7.622 1.00 84.19 95 ARG A O 1
ATOM 772 N N . ILE A 1 96 ? -11.844 -3.600 -8.990 1.00 82.00 96 ILE A N 1
ATOM 773 C CA . ILE A 1 96 ? -12.738 -3.143 -7.917 1.00 82.00 96 ILE A CA 1
ATOM 774 C C . ILE A 1 96 ? -13.185 -4.280 -6.990 1.00 82.00 96 ILE A C 1
ATOM 776 O O . ILE A 1 96 ? -13.294 -4.072 -5.785 1.00 82.00 96 ILE A O 1
ATOM 780 N N . ASP A 1 97 ? -13.314 -5.499 -7.524 1.00 84.12 97 ASP A N 1
ATOM 781 C CA . ASP A 1 97 ? -13.546 -6.737 -6.770 1.00 84.12 97 ASP A CA 1
ATOM 782 C C . ASP A 1 97 ? -12.545 -6.902 -5.617 1.00 84.12 97 ASP A C 1
ATOM 784 O O . ASP A 1 97 ? -12.889 -7.340 -4.523 1.00 84.12 97 ASP A O 1
ATOM 788 N N . ARG A 1 98 ? -11.301 -6.484 -5.841 1.00 76.81 98 ARG A N 1
ATOM 789 C CA . ARG A 1 98 ? -10.193 -6.640 -4.896 1.00 76.81 98 ARG A CA 1
ATOM 790 C C . ARG A 1 98 ? -10.090 -5.514 -3.895 1.00 76.81 98 ARG A C 1
ATOM 792 O O . ARG A 1 98 ? -9.625 -5.735 -2.780 1.00 76.81 98 ARG A O 1
ATOM 799 N N . VAL A 1 99 ? -10.499 -4.315 -4.300 1.00 80.19 99 VAL A N 1
ATOM 800 C CA . VAL A 1 99 ? -10.658 -3.194 -3.375 1.00 80.19 99 VAL A CA 1
ATOM 801 C C . VAL A 1 99 ? -11.705 -3.584 -2.334 1.00 80.19 99 VAL A C 1
ATOM 803 O O . VAL A 1 99 ? -11.418 -3.521 -1.144 1.00 80.19 99 VAL A O 1
ATOM 806 N N . LEU A 1 100 ? -12.859 -4.090 -2.777 1.00 82.75 100 LEU A N 1
ATOM 807 C CA . LEU A 1 100 ? -13.923 -4.559 -1.889 1.00 82.75 100 LEU A CA 1
ATOM 808 C C . LEU A 1 100 ? -13.465 -5.729 -1.009 1.00 82.75 100 LEU A C 1
ATOM 810 O O . LEU A 1 100 ? -13.636 -5.668 0.203 1.00 82.75 100 LEU A O 1
ATOM 814 N N . GLU A 1 101 ? -12.773 -6.729 -1.570 1.00 81.19 101 GLU A N 1
ATOM 815 C CA . GLU A 1 101 ? -12.237 -7.858 -0.791 1.00 81.19 101 GLU A CA 1
ATOM 816 C C . GLU A 1 101 ? -11.315 -7.402 0.361 1.00 81.19 101 GLU A C 1
ATOM 818 O O . GLU A 1 101 ? -11.400 -7.936 1.473 1.00 81.19 101 GLU A O 1
ATOM 823 N N . LEU A 1 102 ? -10.459 -6.398 0.122 1.00 78.81 102 LEU A N 1
ATOM 824 C CA . LEU A 1 102 ? -9.580 -5.824 1.146 1.00 78.81 102 LEU A CA 1
ATOM 825 C C . LEU A 1 102 ? -10.362 -5.044 2.212 1.00 78.81 102 LEU A C 1
ATOM 827 O O . LEU A 1 102 ? -10.040 -5.145 3.400 1.00 78.81 102 LEU A O 1
ATOM 831 N N . LEU A 1 103 ? -11.358 -4.261 1.794 1.00 78.94 103 LEU A N 1
ATOM 832 C CA . LEU A 1 103 ? -12.177 -3.448 2.694 1.00 78.9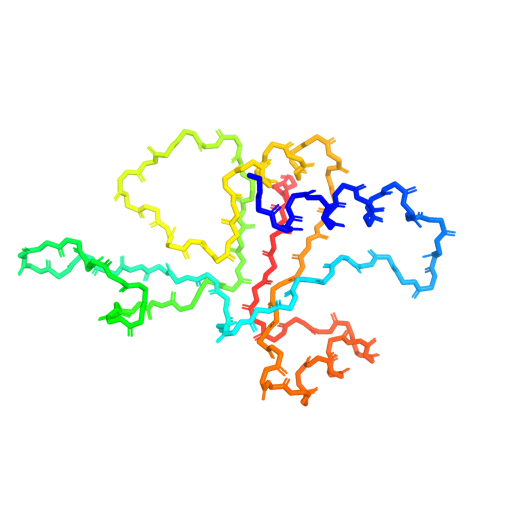4 103 LEU A CA 1
ATOM 833 C C . LEU A 1 103 ? -13.056 -4.328 3.596 1.00 78.94 103 LEU A C 1
ATOM 835 O O . LEU A 1 103 ? -13.097 -4.103 4.801 1.00 78.94 103 LEU A O 1
ATOM 839 N N . GLU A 1 104 ? -13.689 -5.361 3.039 1.00 81.62 104 GLU A N 1
ATOM 840 C CA . GLU A 1 104 ? -14.647 -6.223 3.743 1.00 81.62 104 GLU A CA 1
ATOM 841 C C . GLU A 1 104 ? -13.967 -7.277 4.622 1.00 81.62 104 GLU A C 1
ATOM 843 O O . GLU A 1 104 ? -14.346 -7.477 5.773 1.00 81.62 104 GLU A O 1
ATOM 848 N N . ASN A 1 105 ? -12.942 -7.958 4.098 1.00 73.44 105 ASN A N 1
ATOM 849 C CA . ASN A 1 105 ? -12.385 -9.153 4.743 1.00 73.44 105 ASN A CA 1
ATOM 850 C C . ASN A 1 105 ? -10.996 -8.927 5.345 1.00 73.44 105 ASN A C 1
ATOM 852 O O . ASN A 1 105 ? -10.438 -9.824 5.979 1.00 73.44 105 ASN A O 1
ATOM 856 N N . GLY A 1 106 ? -10.384 -7.764 5.096 1.00 67.62 106 GLY A N 1
ATOM 857 C CA . GLY A 1 106 ? -9.018 -7.461 5.523 1.00 67.62 106 GLY A CA 1
ATOM 858 C C . GLY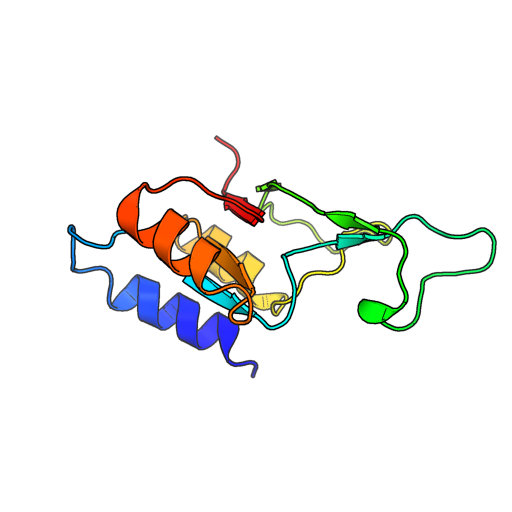 A 1 106 ? -7.944 -8.388 4.979 1.00 67.62 106 GLY A C 1
ATOM 859 O O . GLY A 1 106 ? -6.809 -8.358 5.453 1.00 67.62 106 GLY A O 1
ATOM 860 N N . ARG A 1 107 ? -8.286 -9.205 3.983 1.00 65.88 107 ARG A N 1
ATOM 861 C CA . ARG A 1 107 ? -7.334 -10.048 3.275 1.00 65.88 107 ARG A CA 1
ATOM 862 C C . ARG A 1 107 ? -6.636 -9.211 2.222 1.00 65.88 107 ARG A C 1
ATOM 864 O O . ARG A 1 107 ? -7.253 -8.395 1.550 1.00 65.88 107 ARG A O 1
ATOM 871 N N . THR A 1 108 ? -5.335 -9.420 2.089 1.00 59.22 108 THR A N 1
ATOM 872 C CA . THR A 1 108 ? -4.479 -8.667 1.180 1.00 59.22 108 THR A CA 1
ATOM 873 C C . THR A 1 108 ? -4.260 -9.409 -0.128 1.00 59.22 108 THR A C 1
ATOM 875 O O . THR A 1 108 ? -3.475 -10.357 -0.162 1.00 59.22 108 THR A O 1
ATOM 878 N N . PRO A 1 109 ? -4.893 -8.983 -1.235 1.00 55.34 109 PRO A N 1
ATOM 879 C CA . PRO A 1 109 ? -4.758 -9.717 -2.487 1.00 55.34 109 PRO A CA 1
ATOM 880 C C . PRO A 1 109 ? -3.407 -9.505 -3.192 1.00 55.34 109 PRO A C 1
ATOM 882 O O . PRO A 1 109 ? -3.055 -10.312 -4.051 1.00 55.34 109 PRO A O 1
ATOM 885 N N . PHE A 1 110 ? -2.630 -8.465 -2.849 1.00 65.19 110 PHE A N 1
ATOM 886 C CA . PHE A 1 110 ? -1.567 -7.993 -3.746 1.00 65.19 110 PHE A CA 1
ATOM 887 C C . PHE A 1 110 ? -0.220 -7.694 -3.113 1.00 65.19 110 PHE A C 1
ATOM 889 O O . PHE A 1 110 ? 0.716 -8.452 -3.338 1.00 65.19 110 PHE A O 1
ATOM 896 N N . CYS A 1 111 ? -0.097 -6.585 -2.385 1.00 70.62 111 CYS A N 1
ATOM 897 C CA . CYS A 1 111 ? 1.178 -6.124 -1.856 1.00 70.62 111 CYS A CA 1
ATOM 898 C C . CYS A 1 111 ? 0.967 -5.333 -0.565 1.00 70.62 111 CYS A C 1
ATOM 900 O O . CYS A 1 111 ? 0.202 -4.365 -0.540 1.00 70.62 111 CYS A O 1
ATOM 902 N N . THR A 1 112 ? 1.659 -5.739 0.497 1.00 73.94 112 THR A N 1
ATOM 903 C CA . THR A 1 112 ? 1.668 -5.028 1.780 1.00 73.94 112 THR A CA 1
ATOM 904 C C . THR A 1 112 ? 3.068 -4.540 2.092 1.00 73.94 112 THR A C 1
ATOM 906 O O . THR A 1 112 ? 4.009 -5.337 2.099 1.00 73.94 112 THR A O 1
ATOM 909 N N . ALA A 1 113 ? 3.201 -3.255 2.389 1.00 68.50 113 ALA A N 1
ATOM 910 C CA . ALA A 1 113 ? 4.411 -2.708 2.972 1.00 68.50 113 ALA A CA 1
ATOM 911 C C . ALA A 1 113 ? 4.316 -2.791 4.495 1.00 68.50 113 ALA A C 1
ATOM 913 O O . ALA A 1 113 ? 3.354 -2.315 5.091 1.00 68.50 113 ALA A O 1
ATOM 914 N N . VAL A 1 114 ? 5.291 -3.454 5.107 1.00 74.00 114 VAL A N 1
ATOM 915 C CA . VAL A 1 114 ? 5.350 -3.685 6.552 1.00 74.00 114 VAL A CA 1
ATOM 916 C C . VAL A 1 114 ? 6.749 -3.395 7.081 1.00 74.00 114 VAL A C 1
ATOM 918 O O . VAL A 1 114 ? 7.735 -3.510 6.348 1.00 74.00 114 VAL A O 1
ATOM 921 N N . MET A 1 115 ? 6.838 -3.130 8.376 1.00 70.38 115 MET A N 1
ATOM 922 C CA . MET A 1 115 ? 8.106 -3.089 9.097 1.00 70.38 115 MET A CA 1
ATOM 923 C C . MET A 1 115 ? 8.536 -4.514 9.504 1.00 70.38 115 MET A C 1
ATOM 925 O O . MET A 1 115 ? 7.679 -5.393 9.674 1.00 70.38 115 MET A O 1
ATOM 929 N N . PRO A 1 116 ? 9.847 -4.811 9.592 1.00 66.00 116 PRO A N 1
ATOM 930 C CA . PRO A 1 116 ? 10.320 -6.032 10.239 1.00 66.00 116 PRO A CA 1
ATOM 931 C C . PRO A 1 116 ? 9.971 -5.990 11.736 1.00 66.00 116 PRO A C 1
ATOM 933 O O . PRO A 1 116 ? 10.162 -4.957 12.370 1.00 66.00 116 PRO A O 1
ATOM 936 N N . GLY A 1 117 ? 9.438 -7.098 12.259 1.00 56.72 117 GLY A N 1
ATOM 937 C CA . GLY A 1 117 ? 9.258 -7.305 13.700 1.00 56.72 117 GLY A CA 1
ATOM 938 C C . GLY A 1 117 ? 10.513 -7.835 14.372 1.00 56.72 117 GLY A C 1
ATOM 939 O O . GLY A 1 117 ? 11.449 -8.232 13.634 1.00 56.72 117 GLY A O 1
#

Solvent-accessible surface area (backbone atoms only — not comparable to full-atom values): 7252 Å² total; per-residue (Å²): 137,67,74,54,52,56,51,50,54,48,49,62,75,62,65,80,46,90,92,62,86,67,47,74,44,76,35,97,44,68,39,30,30,39,57,59,79,48,98,90,53,77,69,95,44,81,92,75,42,73,47,48,78,37,54,64,44,74,56,60,100,64,76,88,57,99,82,59,55,54,63,89,62,61,77,67,40,54,57,52,35,66,73,68,69,59,51,38,35,35,40,26,60,88,43,54,74,55,54,50,43,32,73,77,68,68,47,82,93,35,19,36,41,36,71,79,130

Mean predicted aligned error: 9.68 Å

Radius of gyration: 14.67 Å; Cα contacts (8 Å, |Δi|>4): 176; chains: 1; bounding box: 36×27×36 Å

Sequence (117 aa):
MTSDSITYALAVALACDPAFPRIILLKDVDGALRVHATRGGLPRRSRDARGTLVRRILVRSQRPRPALPTYPFDEFMFALVEEYQQPFFIVNWRRIDRVLELLENGRTPFCTAVMPG

Foldseek 3Di:
DDPPVVQLVVCLVVCPDPLDLAAEAADQDLWWWQADADPPGDDPDPVPGPTDAAAEAALDPDDDDPRDIDGPDDPVVSVVCVVSQRKHAYHHVVPVVQVCCCSPVVDHPGYMYGHDD

Nearest PDB structures (foldseek):
  4a7x-assembly2_C  TM=7.753E-01  e=7.124E-03  Helicobacter pylori 26695
  4a7w-assembly1_B  TM=7.183E-01  e=3.692E-02  Helicobacter pylori 26695
  4a7x-assembly2_D  TM=6.676E-01  e=4.498E-02  Helicobacter pylori 26695
  3c1n-assembly2_A  TM=6.541E-01  e=2.044E-01  Methanocaldococcus jannaschii
  3c1n-assembly2_B  TM=6.130E-01  e=2.331E-01  Methanocaldococcus jannaschii